Protein AF-A0A5C9AG10-F1 (afdb_monomer)

Mean predicted aligned error: 12.99 Å

Sequence (90 aa):
FSASSMAQYKRELEQSCVMRDMQHFRKIPALMENPRLFSQYPRMVADIMNEMFTIDGKPNQPVRKMIMGHAKKIGLINLLKDGIKGATAL

Organism: Escherichia coli (NCBI:txid562)

Foldseek 3Di:
DDPVVVVVVVVVVCVDPVVVVCVLQVLVVVLVVPPCVVPLVVVLVVVLVCLQPDPPVDPRDPSVVSNVVSCVVVDVVVVVVSVVSVVVSD

Secondary structure (DSSP, 8-state):
--HHHHHHHHHHHHHSHHHHHHHHTTTHHHHHT-THHHHHHHHHHHHHHHHHH---SSPPPPHHHHHHHHHHHH-HHHHHHHHHHHHHH-

pLDDT: mean 70.54, std 7.08, range [48.44, 84.31]

Radius of gyration: 21.76 Å; Cα contacts (8 Å, |Δi|>4): 33; chains: 1; bounding box: 47×20×64 Å

Solvent-accessible surface area (backbone atoms only — not comparable to full-atom values): 5327 Å² total; per-residue (Å²): 138,57,75,68,62,54,54,51,53,51,52,54,48,60,70,32,69,65,47,51,50,51,62,54,50,59,37,47,64,70,54,63,69,40,69,53,65,78,54,51,51,57,48,50,53,50,52,53,51,48,64,71,70,54,85,80,86,63,83,84,73,59,66,67,58,55,52,50,54,52,41,58,75,73,30,57,69,54,54,50,53,52,47,53,53,49,66,72,30,102

Structure (mmCIF, N/CA/C/O backbone):
data_AF-A0A5C9AG10-F1
#
_entry.id   AF-A0A5C9AG10-F1
#
loop_
_atom_site.group_PDB
_atom_site.id
_atom_site.type_symbol
_atom_site.label_atom_id
_atom_site.label_alt_id
_atom_site.label_comp_id
_atom_site.label_asym_id
_atom_site.label_entity_id
_atom_site.label_seq_id
_atom_site.pdbx_PDB_ins_code
_atom_site.Cartn_x
_atom_site.Cartn_y
_atom_site.Cartn_z
_atom_site.occupancy
_atom_site.B_iso_or_equiv
_atom_site.auth_seq_id
_atom_site.auth_comp_id
_atom_site.auth_asym_id
_atom_site.auth_atom_id
_atom_site.pdbx_PDB_model_num
ATOM 1 N N . PHE A 1 1 ? 19.519 -2.953 -44.071 1.00 53.22 1 PHE A N 1
ATOM 2 C CA . PHE A 1 1 ? 19.509 -2.035 -42.914 1.00 53.22 1 PHE A CA 1
ATOM 3 C C . PHE A 1 1 ? 20.889 -2.046 -42.274 1.00 53.22 1 PHE A C 1
ATOM 5 O O . PHE A 1 1 ? 21.375 -3.121 -41.948 1.00 53.22 1 PHE A O 1
ATOM 12 N N . SER A 1 2 ? 21.572 -0.900 -42.203 1.00 63.16 2 SER A N 1
ATOM 13 C CA . SER A 1 2 ? 22.925 -0.793 -41.634 1.00 63.16 2 SER A CA 1
ATOM 14 C C . SER A 1 2 ? 22.871 -0.591 -40.115 1.00 63.16 2 SER A C 1
ATOM 16 O O . SER A 1 2 ? 21.925 0.009 -39.597 1.00 63.16 2 SER A O 1
ATOM 18 N N . ALA A 1 3 ? 23.904 -1.039 -39.394 1.00 63.12 3 ALA A N 1
ATOM 19 C CA . ALA A 1 3 ? 24.003 -0.912 -37.934 1.00 63.12 3 ALA A CA 1
ATOM 20 C C . ALA A 1 3 ? 23.892 0.545 -37.430 1.00 63.12 3 ALA A C 1
ATOM 22 O O . ALA A 1 3 ? 23.389 0.786 -36.334 1.00 63.12 3 ALA A O 1
ATOM 23 N N . SER A 1 4 ? 24.296 1.520 -38.250 1.00 62.38 4 SER A N 1
ATOM 24 C CA . SER A 1 4 ? 24.178 2.952 -37.952 1.00 62.38 4 SER A CA 1
ATOM 25 C C . SER A 1 4 ? 22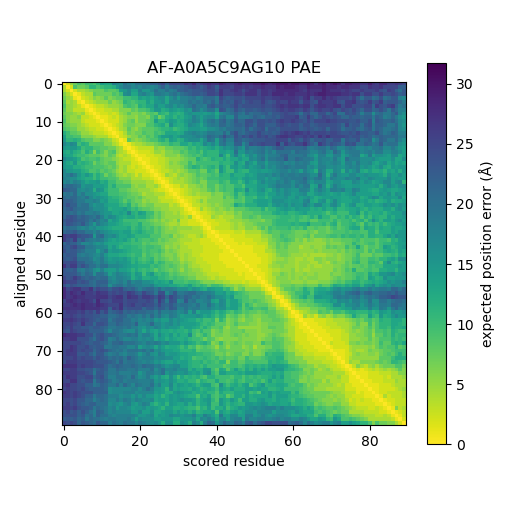.726 3.442 -37.921 1.00 62.38 4 SER A C 1
ATOM 27 O O . SER A 1 4 ? 22.349 4.150 -36.991 1.00 62.38 4 SER A O 1
ATOM 29 N N . SER A 1 5 ? 21.886 3.006 -38.867 1.00 61.72 5 SER A N 1
ATOM 30 C CA . SER A 1 5 ? 20.454 3.355 -38.890 1.00 61.72 5 SER A CA 1
ATOM 31 C C . SER A 1 5 ? 19.681 2.770 -37.697 1.00 61.72 5 SER A C 1
ATOM 33 O O . SER A 1 5 ? 18.780 3.404 -37.154 1.00 61.72 5 SER A O 1
ATOM 35 N N . MET A 1 6 ? 20.091 1.592 -37.220 1.00 63.41 6 MET A N 1
ATOM 36 C CA . MET A 1 6 ? 19.470 0.911 -36.080 1.00 63.41 6 MET A CA 1
ATOM 37 C C . MET A 1 6 ? 19.846 1.558 -34.738 1.00 63.41 6 MET A C 1
ATOM 39 O O . MET A 1 6 ? 19.022 1.640 -33.827 1.00 63.41 6 MET A O 1
ATOM 43 N N . ALA A 1 7 ? 21.077 2.070 -34.627 1.00 64.38 7 ALA A N 1
ATOM 44 C CA . ALA A 1 7 ? 21.526 2.837 -33.466 1.00 64.38 7 ALA A CA 1
ATOM 45 C C . ALA A 1 7 ? 20.788 4.181 -33.338 1.00 64.38 7 ALA A C 1
ATOM 47 O O . ALA A 1 7 ? 20.519 4.638 -32.227 1.00 64.38 7 ALA A O 1
ATOM 48 N N . GLN A 1 8 ? 20.433 4.791 -34.470 1.00 66.50 8 GLN A N 1
ATOM 49 C CA . GLN A 1 8 ? 19.698 6.051 -34.517 1.00 66.50 8 GLN A CA 1
ATOM 50 C C . GLN A 1 8 ? 18.230 5.863 -34.108 1.00 66.50 8 GLN A C 1
ATOM 52 O O . GLN A 1 8 ? 17.751 6.580 -33.234 1.00 66.50 8 GLN A O 1
ATOM 57 N N . TYR A 1 9 ? 17.572 4.811 -34.607 1.00 66.12 9 TYR A N 1
ATOM 58 C CA . TYR A 1 9 ? 16.227 4.421 -34.165 1.00 66.12 9 TYR A CA 1
ATOM 59 C C . TYR A 1 9 ? 16.168 4.116 -32.660 1.00 66.12 9 TYR A C 1
ATOM 61 O O . TYR A 1 9 ? 15.260 4.566 -31.968 1.00 66.12 9 TYR A O 1
ATOM 69 N N . LYS A 1 10 ? 17.172 3.411 -32.115 1.00 65.25 10 LYS A N 1
ATOM 70 C CA . LYS A 1 10 ? 17.251 3.126 -30.674 1.00 65.25 10 LYS A CA 1
ATOM 71 C C . LYS A 1 10 ? 17.361 4.404 -29.832 1.00 65.25 10 LYS A C 1
ATOM 73 O O . LYS A 1 10 ? 16.698 4.498 -28.805 1.00 65.25 10 LYS A O 1
ATOM 78 N N . ARG A 1 11 ? 18.146 5.392 -30.281 1.00 66.69 11 ARG A N 1
ATOM 79 C CA . ARG A 1 11 ? 18.274 6.693 -29.599 1.00 66.69 11 ARG A CA 1
ATOM 80 C C . ARG A 1 11 ? 16.972 7.486 -29.603 1.00 66.69 11 ARG A C 1
ATOM 82 O O . ARG A 1 11 ? 16.621 8.050 -28.574 1.00 66.69 11 ARG A O 1
ATOM 89 N N . GLU A 1 12 ? 16.252 7.516 -30.720 1.00 67.81 12 GLU A N 1
ATOM 90 C CA . GLU A 1 12 ? 14.954 8.201 -30.782 1.00 67.81 12 GLU A CA 1
ATOM 91 C C . GLU A 1 12 ? 13.897 7.499 -29.922 1.00 67.81 12 GLU A C 1
ATOM 93 O O . GLU A 1 12 ? 13.126 8.159 -29.226 1.00 67.81 12 GLU A O 1
ATOM 98 N N . LEU A 1 13 ? 13.911 6.163 -29.874 1.00 64.56 13 LEU A N 1
ATOM 99 C CA . LEU A 1 13 ? 13.017 5.402 -29.004 1.00 64.56 13 LEU A CA 1
ATOM 100 C C . LEU A 1 13 ? 13.315 5.643 -27.515 1.00 64.56 13 LEU A C 1
ATOM 102 O O . LEU A 1 13 ? 12.385 5.793 -26.728 1.00 64.56 13 LEU A O 1
ATOM 106 N N . GLU A 1 14 ? 14.594 5.717 -27.132 1.00 61.53 14 GLU A N 1
ATOM 107 C CA . GLU A 1 14 ? 15.045 6.069 -25.775 1.00 61.53 14 GLU A CA 1
ATOM 108 C C . GLU A 1 14 ? 14.695 7.519 -25.392 1.00 61.53 14 GLU A C 1
ATOM 110 O O . GLU A 1 14 ? 14.476 7.808 -24.215 1.00 61.53 14 GLU A O 1
ATOM 115 N N . GLN A 1 15 ? 14.608 8.426 -26.371 1.00 63.34 15 GLN A N 1
ATOM 116 C CA . GLN A 1 15 ? 14.164 9.811 -26.177 1.00 63.34 15 GLN A CA 1
ATOM 117 C C . GLN A 1 15 ? 12.638 9.970 -26.184 1.00 63.34 15 GLN A C 1
ATOM 119 O O . GLN A 1 15 ? 12.133 11.008 -25.752 1.00 63.34 15 GLN A O 1
ATOM 124 N N . SER A 1 16 ? 11.895 8.953 -26.626 1.00 61.88 16 SER A N 1
ATOM 125 C CA . SER A 1 16 ? 10.435 8.960 -26.593 1.00 61.88 16 SER A CA 1
ATOM 126 C C . SER A 1 16 ? 9.901 8.850 -25.159 1.00 61.88 16 SER A C 1
ATOM 128 O O . SER A 1 16 ? 10.463 8.152 -24.310 1.00 61.88 16 SER A O 1
ATOM 130 N N . CYS A 1 17 ? 8.773 9.517 -24.897 1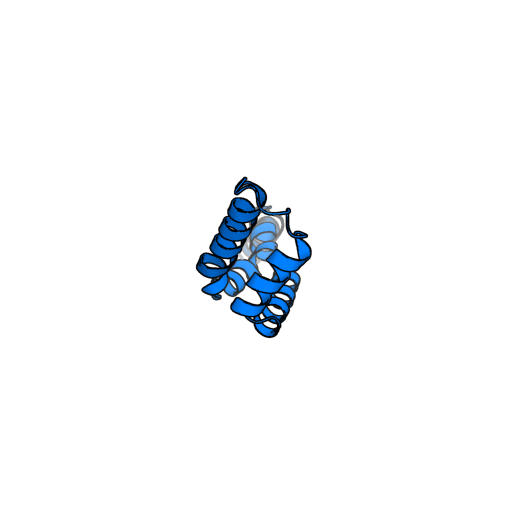.00 60.81 17 CYS A N 1
ATOM 131 C CA . CYS A 1 17 ? 8.065 9.475 -23.609 1.00 60.81 17 CYS A CA 1
ATOM 132 C C . CYS A 1 17 ? 7.837 8.034 -23.119 1.00 60.81 17 CYS A C 1
ATOM 134 O O . CYS A 1 17 ? 8.022 7.731 -21.946 1.00 60.81 17 CYS A O 1
ATOM 136 N N . VAL A 1 18 ? 7.556 7.122 -24.053 1.00 66.62 18 VAL A N 1
ATOM 137 C CA . VAL A 1 18 ? 7.218 5.720 -23.788 1.00 66.62 18 VAL A CA 1
ATOM 138 C C . VAL A 1 18 ? 8.339 4.975 -23.062 1.00 66.62 18 VAL A C 1
ATOM 140 O O . VAL A 1 18 ? 8.078 4.289 -22.076 1.00 66.62 18 VAL A O 1
ATOM 143 N N . MET A 1 19 ? 9.599 5.117 -23.492 1.00 66.25 19 MET A N 1
ATOM 144 C CA . MET A 1 19 ? 10.711 4.427 -22.821 1.00 66.25 19 MET A CA 1
ATOM 145 C C . MET A 1 19 ? 11.029 5.026 -21.453 1.00 66.25 19 MET A C 1
ATOM 147 O O . MET A 1 19 ? 11.424 4.292 -20.545 1.00 66.25 19 MET A O 1
ATOM 151 N N . ARG A 1 20 ? 10.826 6.336 -21.282 1.00 66.56 20 ARG A N 1
ATOM 152 C CA . ARG A 1 20 ? 10.973 7.002 -19.984 1.00 66.56 20 ARG A CA 1
ATOM 153 C C . ARG A 1 20 ? 9.914 6.511 -18.996 1.00 66.56 20 ARG A C 1
ATOM 155 O O . ARG A 1 20 ? 10.266 6.152 -17.874 1.00 66.56 20 ARG A O 1
ATOM 162 N N . ASP A 1 21 ? 8.667 6.390 -19.438 1.00 66.00 21 ASP A N 1
ATOM 163 C CA . ASP A 1 21 ? 7.559 5.893 -18.619 1.00 66.00 21 ASP A CA 1
ATOM 164 C C . ASP A 1 21 ? 7.744 4.411 -18.268 1.00 66.00 21 ASP A C 1
ATOM 166 O O . ASP A 1 21 ? 7.593 4.016 -17.112 1.00 66.00 21 ASP A O 1
ATOM 170 N N . MET A 1 22 ? 8.177 3.580 -19.222 1.00 68.69 22 MET A N 1
ATOM 171 C CA . MET A 1 22 ? 8.481 2.170 -18.954 1.00 68.69 22 MET A CA 1
ATOM 172 C C . MET A 1 22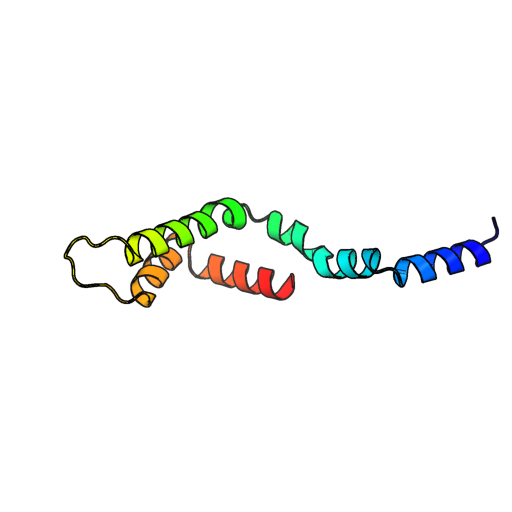 ? 9.646 1.986 -17.973 1.00 68.69 22 MET A C 1
ATOM 174 O O . MET A 1 22 ? 9.620 1.053 -17.172 1.00 68.69 22 MET A O 1
ATOM 178 N N . GLN A 1 23 ? 10.667 2.849 -18.011 1.00 67.38 23 GLN A N 1
ATOM 179 C CA . GLN A 1 23 ? 11.751 2.828 -17.023 1.00 67.38 23 GLN A CA 1
ATOM 180 C C . GLN A 1 23 ? 11.271 3.285 -15.644 1.00 67.38 23 GLN A C 1
ATOM 182 O O . GLN A 1 23 ? 11.637 2.663 -14.646 1.00 67.38 23 GLN A O 1
ATOM 187 N N . HIS A 1 24 ? 10.436 4.322 -15.593 1.00 66.94 24 HIS A N 1
ATOM 188 C CA . HIS A 1 24 ? 9.876 4.851 -14.354 1.00 66.94 24 HIS A CA 1
ATOM 189 C C . HIS A 1 24 ? 8.980 3.819 -13.656 1.00 66.94 24 HIS A C 1
ATOM 191 O O . HIS A 1 24 ? 9.130 3.557 -12.467 1.00 66.94 24 HIS A O 1
ATOM 197 N N . PHE A 1 25 ? 8.133 3.121 -14.413 1.00 65.25 25 PHE A N 1
ATOM 198 C CA . PHE A 1 25 ? 7.219 2.109 -13.883 1.00 65.25 25 PHE A CA 1
ATOM 199 C C . PHE A 1 25 ? 7.792 0.689 -13.853 1.00 65.25 25 PHE A C 1
ATOM 201 O O . PHE A 1 25 ? 7.081 -0.262 -13.525 1.00 65.25 25 PHE A O 1
ATOM 208 N N . ARG A 1 26 ? 9.086 0.507 -14.138 1.00 68.31 26 ARG A N 1
ATOM 209 C CA . ARG A 1 26 ? 9.708 -0.823 -14.266 1.00 68.31 26 ARG A CA 1
ATOM 210 C C . ARG A 1 26 ? 9.593 -1.685 -13.004 1.00 68.31 26 ARG A C 1
ATOM 212 O O . ARG A 1 26 ? 9.664 -2.907 -13.090 1.00 68.31 26 ARG A O 1
ATOM 219 N N . LYS A 1 27 ? 9.424 -1.068 -11.835 1.00 65.25 27 LYS A N 1
ATOM 220 C CA . LYS A 1 27 ? 9.314 -1.760 -10.544 1.00 65.25 27 LYS A CA 1
ATOM 221 C C . LYS A 1 27 ? 7.862 -1.975 -10.089 1.00 65.25 27 LYS A C 1
ATOM 223 O O . LYS A 1 27 ? 7.647 -2.698 -9.120 1.00 65.25 27 LYS A O 1
ATOM 228 N N . ILE A 1 28 ? 6.870 -1.427 -10.805 1.00 65.88 28 ILE A N 1
ATOM 229 C CA . ILE A 1 28 ? 5.442 -1.664 -10.532 1.00 65.88 28 ILE A CA 1
ATOM 230 C C . ILE A 1 28 ? 5.077 -3.154 -10.594 1.00 65.88 28 ILE A C 1
ATOM 232 O O . ILE A 1 28 ? 4.401 -3.609 -9.674 1.00 65.88 28 ILE A O 1
ATOM 236 N N . PRO A 1 29 ? 5.523 -3.954 -11.583 1.00 67.75 29 PRO A N 1
ATOM 237 C CA . PRO A 1 29 ? 5.186 -5.378 -11.628 1.00 67.75 29 PRO A CA 1
ATOM 238 C C . PRO A 1 29 ? 5.637 -6.135 -10.371 1.00 67.75 29 PRO A C 1
ATOM 240 O O . PRO A 1 29 ? 4.861 -6.888 -9.795 1.00 67.75 29 PRO A O 1
ATOM 243 N N . ALA A 1 30 ? 6.842 -5.846 -9.867 1.00 67.81 30 ALA A N 1
ATOM 244 C CA . ALA A 1 30 ? 7.364 -6.439 -8.631 1.00 67.81 30 ALA A CA 1
ATOM 245 C C . ALA A 1 30 ? 6.597 -5.986 -7.371 1.00 67.81 30 ALA A C 1
ATOM 247 O O . ALA A 1 30 ? 6.578 -6.681 -6.355 1.00 67.81 30 ALA A O 1
ATOM 248 N N . LEU A 1 31 ? 5.957 -4.815 -7.423 1.00 64.00 31 LEU A N 1
ATOM 249 C CA . LEU A 1 31 ? 5.048 -4.337 -6.385 1.00 64.00 31 LEU A CA 1
ATOM 250 C C . LEU A 1 31 ? 3.677 -5.032 -6.479 1.00 64.00 31 LEU A C 1
ATOM 252 O O . LEU A 1 31 ? 3.099 -5.384 -5.451 1.00 64.00 31 LEU A O 1
ATOM 256 N N . MET A 1 32 ? 3.193 -5.304 -7.697 1.00 67.94 32 MET A N 1
ATOM 257 C CA . MET A 1 32 ? 1.970 -6.075 -7.951 1.00 67.94 32 MET A CA 1
ATOM 258 C C . MET A 1 32 ? 2.096 -7.559 -7.565 1.00 67.94 32 MET A C 1
ATOM 260 O O . MET A 1 32 ? 1.100 -8.197 -7.239 1.00 67.94 32 MET A O 1
ATOM 264 N N . GLU A 1 33 ? 3.306 -8.114 -7.524 1.00 69.50 33 GLU A N 1
ATOM 265 C CA . GLU A 1 33 ? 3.543 -9.478 -7.027 1.00 69.50 33 GLU A CA 1
ATOM 266 C C . GLU A 1 33 ? 3.194 -9.657 -5.540 1.00 69.50 33 GLU A C 1
ATOM 268 O O . GLU A 1 33 ? 3.094 -10.789 -5.067 1.00 69.50 33 GLU A O 1
ATOM 273 N N . ASN A 1 34 ? 2.988 -8.575 -4.779 1.00 68.75 34 ASN A N 1
ATOM 274 C CA . ASN A 1 34 ? 2.527 -8.669 -3.400 1.00 68.75 34 ASN A CA 1
ATOM 275 C C . ASN A 1 34 ? 0.985 -8.747 -3.340 1.00 68.75 34 ASN A C 1
ATOM 277 O O . ASN A 1 34 ? 0.313 -7.717 -3.446 1.00 68.75 34 ASN A O 1
ATOM 281 N N . PRO A 1 35 ? 0.386 -9.924 -3.073 1.00 70.06 35 PRO A N 1
ATOM 282 C CA . PRO A 1 35 ? -1.071 -10.092 -3.063 1.00 70.06 35 PRO A CA 1
ATOM 283 C C . PRO A 1 35 ? -1.777 -9.255 -1.984 1.00 70.06 35 PRO A C 1
ATOM 285 O O . PRO A 1 35 ? -2.985 -9.016 -2.066 1.00 70.06 35 PRO A O 1
ATOM 288 N N . ARG A 1 36 ? -1.046 -8.765 -0.972 1.00 67.00 36 ARG A N 1
ATOM 289 C CA . ARG A 1 36 ? -1.595 -7.877 0.067 1.00 67.00 36 ARG A CA 1
ATOM 290 C C . ARG 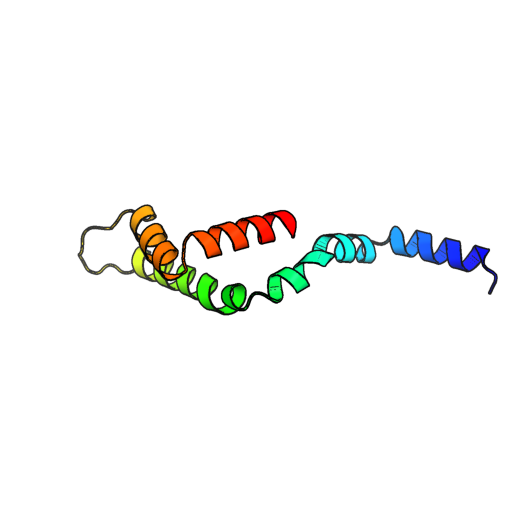A 1 36 ? -1.970 -6.506 -0.481 1.00 67.00 36 ARG A C 1
ATOM 292 O O . ARG A 1 36 ? -2.879 -5.877 0.060 1.00 67.00 36 ARG A O 1
ATOM 299 N N . LEU A 1 37 ? -1.326 -6.075 -1.566 1.00 69.88 37 LEU A N 1
ATOM 300 C CA . LEU A 1 37 ? -1.535 -4.756 -2.152 1.00 69.88 37 LEU A CA 1
ATOM 301 C C . LEU A 1 37 ? -2.929 -4.596 -2.759 1.00 69.88 37 LEU A C 1
AT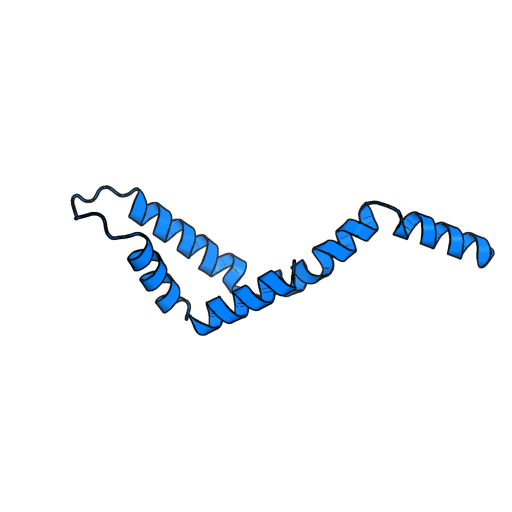OM 303 O O . LEU A 1 37 ? -3.525 -3.528 -2.673 1.00 69.88 37 LEU A O 1
ATOM 307 N N . PHE A 1 38 ? -3.480 -5.698 -3.267 1.00 73.56 38 PHE A N 1
ATOM 308 C CA . PHE A 1 38 ? -4.807 -5.749 -3.876 1.00 73.56 38 PHE A CA 1
ATOM 309 C C . PHE A 1 38 ? -5.920 -6.191 -2.925 1.00 73.56 38 PHE A C 1
ATOM 311 O O . PHE A 1 38 ? -7.091 -5.984 -3.223 1.00 73.56 38 PHE A O 1
ATOM 318 N N . SER A 1 39 ? -5.584 -6.803 -1.787 1.00 74.50 39 SER A N 1
ATOM 319 C CA . SER A 1 39 ? -6.578 -7.406 -0.888 1.00 74.50 39 SER A CA 1
ATOM 320 C C . SER A 1 39 ? -6.640 -6.743 0.486 1.00 74.50 39 SER A C 1
ATOM 322 O O . SER A 1 39 ? -7.724 -6.429 0.973 1.00 74.50 39 SER A O 1
ATOM 324 N N . GLN A 1 40 ? -5.494 -6.506 1.124 1.00 73.94 40 GLN A N 1
ATOM 325 C CA . GLN A 1 40 ? -5.433 -6.078 2.522 1.00 73.94 40 GLN A CA 1
ATOM 326 C C . GLN A 1 40 ? -5.431 -4.557 2.660 1.00 73.94 40 GLN A C 1
ATOM 328 O O . GLN A 1 40 ? -6.141 -4.033 3.516 1.00 73.94 40 GLN A O 1
ATOM 333 N N . TYR A 1 41 ? -4.699 -3.832 1.807 1.00 76.81 41 TYR A N 1
ATOM 334 C CA . TYR A 1 41 ? -4.685 -2.367 1.874 1.00 76.81 41 TYR A CA 1
ATOM 335 C C . TYR A 1 41 ? -6.012 -1.712 1.472 1.00 76.81 41 TYR A C 1
ATOM 337 O O . TYR A 1 41 ? -6.468 -0.859 2.234 1.00 76.81 41 TYR A O 1
ATOM 345 N N . PRO A 1 42 ? -6.687 -2.103 0.370 1.00 81.62 42 PRO A N 1
ATOM 346 C CA . PRO A 1 42 ? -7.971 -1.499 0.015 1.00 81.62 42 PRO A CA 1
ATOM 347 C C . PRO A 1 42 ? -9.026 -1.747 1.093 1.00 81.62 42 PRO A C 1
ATOM 349 O O . PRO A 1 42 ? -9.784 -0.846 1.443 1.00 81.62 42 PRO A O 1
ATOM 352 N N . ARG A 1 43 ? -9.018 -2.950 1.684 1.00 80.69 43 ARG A N 1
ATOM 353 C CA . ARG A 1 43 ? -9.913 -3.311 2.784 1.00 80.69 43 ARG A CA 1
ATOM 354 C C . ARG A 1 43 ? -9.624 -2.512 4.051 1.00 80.69 43 ARG A C 1
ATOM 356 O O . ARG A 1 43 ? -10.552 -1.994 4.648 1.00 80.69 43 ARG A O 1
ATOM 363 N N . MET A 1 44 ? -8.353 -2.336 4.413 1.00 79.75 44 MET A N 1
ATOM 364 C CA . MET A 1 44 ? -7.966 -1.489 5.543 1.00 79.75 44 MET A CA 1
ATOM 365 C C . MET A 1 44 ? -8.435 -0.043 5.359 1.00 79.75 44 MET A C 1
ATOM 367 O O . MET A 1 44 ? -8.949 0.557 6.297 1.00 79.75 44 MET A O 1
ATOM 371 N N . VAL A 1 45 ? -8.266 0.525 4.162 1.00 83.12 45 VAL A N 1
ATOM 372 C CA . VAL A 1 45 ? -8.727 1.889 3.870 1.00 83.12 45 VAL A CA 1
ATOM 373 C C . VAL A 1 45 ? -10.250 1.975 3.953 1.00 83.12 45 VAL A C 1
ATOM 375 O O . VAL A 1 45 ? -10.762 2.914 4.556 1.00 83.12 45 VAL A O 1
ATOM 378 N N . ALA A 1 46 ? -10.967 0.991 3.405 1.00 84.31 46 ALA A N 1
ATOM 379 C CA . ALA A 1 46 ? -12.422 0.923 3.496 1.00 84.31 46 ALA A CA 1
ATOM 380 C C . ALA A 1 46 ? -12.903 0.819 4.952 1.00 84.31 46 ALA A C 1
ATOM 382 O O . ALA A 1 46 ? -13.811 1.551 5.335 1.00 84.31 46 ALA A O 1
ATOM 383 N N . ASP A 1 47 ? -12.264 -0.018 5.771 1.00 82.38 47 ASP A N 1
ATOM 384 C CA . ASP A 1 47 ? -12.603 -0.191 7.185 1.00 82.38 47 ASP A CA 1
ATOM 385 C C . ASP A 1 47 ? -12.343 1.099 7.982 1.00 82.38 47 ASP A C 1
ATOM 387 O O . ASP A 1 47 ? -13.208 1.534 8.736 1.00 82.38 47 ASP A O 1
ATOM 391 N N . ILE A 1 48 ? -11.201 1.769 7.765 1.00 81.31 48 ILE A N 1
ATOM 392 C CA . ILE A 1 48 ? -10.888 3.060 8.407 1.00 81.31 48 ILE A CA 1
ATOM 393 C C . ILE A 1 48 ? -11.902 4.135 8.000 1.00 81.31 48 ILE A C 1
ATOM 395 O O . ILE A 1 48 ? -12.370 4.887 8.851 1.00 81.31 48 ILE A O 1
ATOM 399 N N . MET A 1 49 ? -12.246 4.222 6.711 1.00 81.94 49 MET A N 1
ATOM 400 C CA . MET A 1 49 ? -13.231 5.192 6.219 1.00 81.94 49 MET A CA 1
ATOM 401 C C . MET A 1 49 ? -14.618 4.912 6.795 1.00 81.94 49 MET A C 1
ATOM 403 O O . MET A 1 49 ? -15.285 5.833 7.260 1.00 81.94 49 MET A O 1
ATOM 407 N N . ASN A 1 50 ? -15.035 3.648 6.819 1.00 82.88 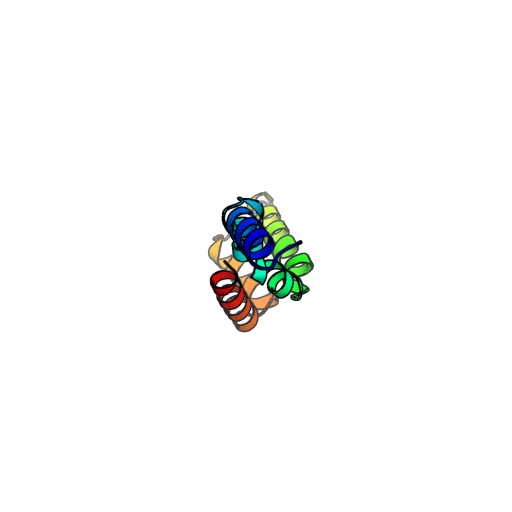50 ASN A N 1
ATOM 408 C CA . ASN A 1 50 ? -16.312 3.249 7.392 1.00 82.88 50 ASN A CA 1
ATOM 409 C C . ASN A 1 50 ? -16.375 3.593 8.886 1.00 82.88 50 AS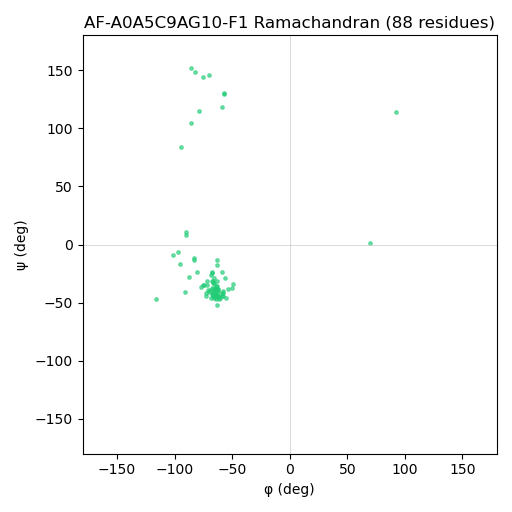N A C 1
ATOM 411 O O . ASN A 1 50 ? -17.323 4.229 9.332 1.00 82.88 50 ASN A O 1
ATOM 415 N N . GLU A 1 51 ? -15.331 3.270 9.650 1.00 77.81 51 GLU A N 1
ATOM 416 C CA . GLU A 1 51 ? -15.240 3.610 11.071 1.00 77.81 51 GLU A CA 1
ATOM 417 C C . GLU A 1 51 ? -15.208 5.132 11.329 1.00 77.81 51 GLU A C 1
ATOM 419 O O . GLU A 1 51 ? -15.716 5.586 12.351 1.00 77.81 51 GLU A O 1
ATOM 424 N N . MET A 1 52 ? -14.638 5.929 10.418 1.00 76.75 52 MET A N 1
ATOM 425 C CA . MET A 1 52 ? -14.577 7.391 10.546 1.00 76.75 52 MET A CA 1
ATOM 426 C C . MET A 1 52 ? -15.923 8.075 10.267 1.00 76.75 52 MET A C 1
ATOM 428 O O . MET A 1 52 ? -16.225 9.101 10.877 1.00 76.75 52 MET A O 1
ATOM 432 N N . PHE A 1 53 ? -16.716 7.533 9.340 1.00 78.69 53 PHE A N 1
ATOM 433 C CA . PHE A 1 53 ? -17.985 8.127 8.907 1.00 78.69 53 PHE A CA 1
ATOM 434 C C . PHE A 1 53 ? -19.228 7.465 9.518 1.00 78.69 53 PHE A C 1
ATOM 436 O O . PHE A 1 53 ? -20.326 8.006 9.393 1.00 78.69 53 PHE A O 1
ATOM 443 N N . THR A 1 54 ? -19.078 6.336 10.211 1.00 76.88 54 THR A N 1
ATOM 444 C CA . THR A 1 54 ? -20.174 5.689 10.940 1.00 76.88 54 THR A CA 1
ATOM 445 C C . THR A 1 54 ? -20.420 6.403 12.270 1.00 76.88 54 THR A C 1
ATOM 447 O O . THR A 1 54 ? -19.580 6.399 13.170 1.00 76.88 54 THR A O 1
ATOM 450 N N . ILE A 1 55 ? -21.596 7.019 12.412 1.00 64.69 55 ILE A N 1
ATOM 451 C CA . ILE A 1 55 ? -22.011 7.727 13.630 1.00 64.69 55 ILE A CA 1
ATOM 452 C C . ILE A 1 55 ? -22.831 6.767 14.506 1.00 64.69 55 ILE A C 1
ATOM 454 O O . ILE A 1 55 ? -24.056 6.778 14.489 1.00 64.69 55 ILE A O 1
ATOM 458 N N . ASP A 1 56 ? -22.137 5.947 15.299 1.00 67.25 56 ASP A N 1
ATOM 459 C CA . ASP A 1 56 ? -22.738 4.954 16.215 1.00 67.25 56 ASP A CA 1
ATOM 460 C C . ASP A 1 56 ? -23.018 5.502 17.634 1.00 67.25 56 ASP A C 1
ATOM 462 O O . ASP A 1 56 ? -23.257 4.746 18.577 1.00 67.25 56 ASP A O 1
ATOM 466 N N . GLY A 1 57 ? -22.914 6.821 17.844 1.00 62.56 57 GLY A N 1
ATOM 467 C CA . GLY A 1 57 ? -23.105 7.459 19.159 1.00 62.56 57 GLY A CA 1
ATOM 468 C C . GLY A 1 57 ? -22.003 7.171 20.196 1.00 62.56 57 GLY A C 1
ATOM 469 O O . GLY A 1 57 ? -22.067 7.664 21.321 1.00 62.56 57 GLY A O 1
ATOM 470 N N . LYS A 1 58 ? -20.970 6.401 19.832 1.00 67.25 58 LYS A N 1
ATOM 471 C CA . LYS A 1 58 ? -19.767 6.166 20.647 1.00 67.25 58 LYS A CA 1
ATOM 472 C C . LYS A 1 58 ? -18.766 7.317 20.472 1.00 67.25 58 LYS A C 1
ATOM 474 O O . LYS A 1 58 ? -18.694 7.893 19.387 1.00 67.25 58 LYS A O 1
ATOM 479 N N . PRO A 1 59 ? -17.967 7.655 21.502 1.00 65.12 59 PRO A N 1
ATOM 480 C CA . PRO A 1 59 ? -16.958 8.703 21.394 1.00 65.12 59 PRO A CA 1
ATOM 481 C C . PRO A 1 59 ? -15.978 8.393 20.260 1.00 65.12 59 PRO A C 1
ATOM 483 O O . PRO A 1 59 ? -15.432 7.289 20.183 1.00 65.12 59 PRO A O 1
ATOM 486 N N . ASN A 1 60 ? -15.776 9.382 19.388 1.00 63.25 60 ASN A N 1
ATOM 487 C CA . ASN A 1 60 ? -14.944 9.249 18.200 1.00 63.25 60 ASN A CA 1
ATOM 488 C C . ASN A 1 60 ? -13.510 8.868 18.611 1.00 63.25 60 ASN A C 1
ATOM 490 O O . ASN A 1 60 ? -12.858 9.585 19.377 1.00 63.25 60 ASN A O 1
ATOM 494 N N . GLN A 1 61 ? -13.033 7.702 18.168 1.00 68.81 61 GLN A N 1
ATOM 495 C CA . GLN A 1 61 ? -11.680 7.254 18.492 1.00 68.81 61 GLN A CA 1
ATOM 496 C C . GLN A 1 61 ? -10.674 8.043 17.646 1.00 68.81 61 GLN A C 1
ATOM 498 O O . GLN A 1 61 ? -10.932 8.319 16.476 1.00 68.81 61 GLN A O 1
ATOM 503 N N . PRO A 1 62 ? -9.487 8.373 18.181 1.00 77.19 62 PRO A N 1
ATOM 504 C CA . PRO A 1 62 ? -8.446 8.994 17.378 1.00 77.19 62 PRO A CA 1
ATOM 505 C C . PRO A 1 62 ? -8.110 8.111 16.173 1.00 77.19 62 PRO A C 1
ATOM 507 O O . PRO A 1 62 ? -7.781 6.938 16.350 1.00 77.19 62 PRO A O 1
ATOM 510 N N . VAL A 1 63 ? -8.084 8.690 14.969 1.00 73.25 63 VAL A N 1
ATOM 511 C CA . VAL A 1 63 ? -7.733 8.000 13.709 1.00 73.25 63 V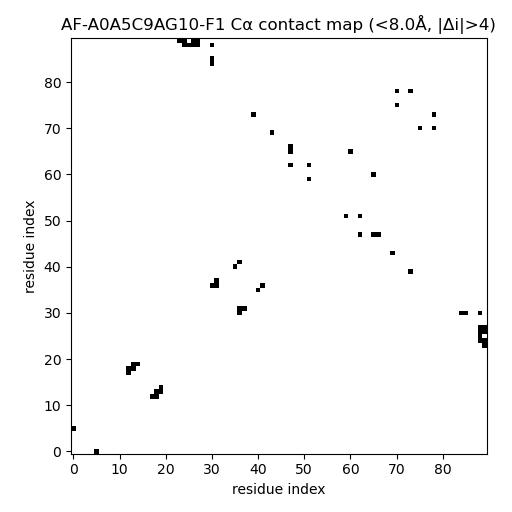AL A CA 1
ATOM 512 C C . VAL A 1 63 ? -6.427 7.201 13.838 1.00 73.25 63 VAL A C 1
ATOM 514 O O . VAL A 1 63 ? -6.295 6.095 13.321 1.00 73.25 63 VAL A O 1
ATOM 517 N N . ARG A 1 64 ? -5.471 7.700 14.634 1.00 75.19 64 ARG A N 1
ATOM 518 C CA . ARG A 1 64 ? -4.217 6.997 14.954 1.00 75.19 64 ARG A CA 1
ATOM 519 C C . ARG A 1 64 ? -4.436 5.628 15.611 1.00 75.19 64 ARG A C 1
ATOM 521 O O . ARG A 1 64 ? -3.708 4.695 15.293 1.00 75.19 64 ARG A O 1
ATOM 528 N N . LYS A 1 65 ? -5.412 5.485 16.517 1.00 78.50 65 LYS A N 1
ATOM 529 C CA . LYS A 1 65 ? -5.738 4.201 17.166 1.00 78.50 65 LYS A CA 1
ATOM 530 C C . LYS A 1 65 ? -6.358 3.212 16.183 1.00 78.50 65 LYS A C 1
ATOM 532 O O . LYS A 1 65 ? -5.997 2.040 16.234 1.00 78.50 65 LYS A O 1
ATOM 537 N N . MET A 1 66 ? -7.223 3.682 15.285 1.00 77.62 66 MET A N 1
ATOM 538 C CA . MET A 1 66 ? -7.822 2.855 14.231 1.00 77.62 66 MET A CA 1
ATOM 539 C C . MET A 1 66 ? -6.745 2.324 13.284 1.00 77.62 66 MET A C 1
ATOM 541 O O . MET A 1 66 ? -6.598 1.113 13.126 1.00 77.62 66 MET A O 1
ATOM 545 N N . ILE A 1 67 ? -5.902 3.223 12.759 1.00 77.25 67 ILE A N 1
ATOM 546 C CA . ILE A 1 67 ? -4.758 2.864 11.909 1.00 77.25 67 ILE A CA 1
ATOM 547 C C . ILE A 1 67 ? -3.849 1.864 12.629 1.00 77.25 67 ILE A C 1
ATOM 549 O O . ILE A 1 67 ? -3.469 0.856 12.047 1.00 77.25 67 ILE A O 1
ATOM 553 N N . MET A 1 68 ? -3.527 2.097 13.904 1.00 79.31 68 MET A N 1
ATOM 554 C CA . MET A 1 68 ? -2.674 1.197 14.686 1.00 79.31 68 MET A CA 1
ATOM 555 C C . MET A 1 68 ? -3.313 -0.186 14.897 1.00 79.31 68 MET A C 1
ATOM 557 O O . MET A 1 68 ? -2.610 -1.197 14.874 1.00 79.31 68 MET A O 1
ATOM 561 N N . GLY A 1 69 ? -4.633 -0.255 15.096 1.00 79.31 69 GLY A N 1
ATOM 562 C CA . GLY A 1 69 ? -5.377 -1.509 15.222 1.00 79.31 69 GLY A CA 1
ATOM 563 C C . GLY A 1 69 ? -5.339 -2.333 13.936 1.00 79.31 69 GLY A C 1
ATOM 564 O O . GLY A 1 69 ? -5.018 -3.522 13.968 1.00 79.31 69 GLY A O 1
ATOM 565 N N . HIS A 1 70 ? -5.582 -1.688 12.796 1.00 77.19 70 HIS A N 1
ATOM 566 C CA . HIS A 1 70 ? -5.526 -2.337 11.486 1.00 77.19 70 HIS A CA 1
ATOM 567 C C . HIS A 1 70 ? -4.092 -2.688 11.058 1.00 77.19 70 HIS A C 1
ATOM 569 O O . HIS A 1 70 ? -3.841 -3.798 10.589 1.00 77.19 70 HIS A O 1
ATOM 575 N N . ALA A 1 71 ? -3.113 -1.824 11.334 1.00 75.31 71 ALA A N 1
ATOM 576 C CA . ALA A 1 71 ? -1.697 -2.094 11.076 1.00 75.31 71 ALA A CA 1
ATOM 577 C C . ALA A 1 71 ? -1.165 -3.284 11.893 1.00 75.31 71 ALA A C 1
ATOM 579 O O . ALA A 1 71 ? -0.364 -4.076 11.391 1.00 75.31 71 ALA A O 1
ATOM 580 N N . LYS A 1 72 ? -1.635 -3.466 13.136 1.00 77.00 72 LYS A N 1
ATOM 581 C CA . LYS A 1 72 ? -1.323 -4.659 13.939 1.00 77.00 72 LYS A CA 1
ATOM 582 C C . LYS A 1 72 ? -1.907 -5.942 13.342 1.00 77.00 72 LYS A C 1
ATOM 584 O O . LYS A 1 72 ? -1.225 -6.959 13.393 1.00 77.00 72 LYS A O 1
ATOM 589 N N . LYS A 1 73 ? -3.110 -5.901 12.755 1.00 73.25 73 LYS A N 1
ATOM 590 C CA . LYS A 1 73 ? -3.731 -7.067 12.090 1.00 73.25 73 LYS A CA 1
ATOM 591 C C . LYS A 1 73 ? -2.957 -7.519 10.846 1.00 73.25 73 LYS A C 1
ATOM 593 O O . LYS A 1 73 ? -2.835 -8.714 10.612 1.00 73.25 73 LYS A O 1
ATOM 598 N N . ILE A 1 74 ? -2.422 -6.576 10.070 1.00 69.69 74 ILE A N 1
ATOM 599 C CA . ILE A 1 74 ? -1.636 -6.850 8.848 1.00 69.69 74 ILE A CA 1
ATOM 600 C C . ILE A 1 74 ? -0.175 -7.229 9.185 1.00 69.69 74 ILE A C 1
ATOM 602 O O . ILE A 1 74 ? 0.507 -7.931 8.431 1.00 69.69 74 ILE A O 1
ATOM 606 N N . GLY A 1 75 ? 0.293 -6.806 10.361 1.00 78.00 75 GLY A N 1
ATOM 607 C CA . GLY A 1 75 ? 1.649 -7.005 10.852 1.00 78.00 75 GLY A CA 1
ATOM 608 C C . GLY A 1 75 ? 2.545 -5.822 10.490 1.00 78.00 75 GLY A C 1
ATOM 609 O O . GLY A 1 75 ? 2.874 -5.605 9.326 1.00 78.00 75 GLY A O 1
ATOM 610 N N . LEU A 1 76 ? 2.999 -5.090 11.511 1.00 75.06 76 LEU A N 1
ATOM 611 C CA . LEU A 1 76 ? 3.837 -3.889 11.374 1.00 75.06 76 LEU A CA 1
ATOM 612 C C . LEU A 1 76 ? 5.102 -4.135 10.538 1.00 75.06 76 LEU A C 1
ATOM 614 O O . LEU A 1 76 ? 5.469 -3.295 9.728 1.00 75.06 76 LEU A O 1
ATOM 618 N N . ILE A 1 77 ? 5.731 -5.304 10.685 1.00 75.56 77 ILE A N 1
ATOM 619 C CA . ILE A 1 77 ? 6.940 -5.682 9.935 1.00 75.56 77 ILE A CA 1
ATOM 620 C C . ILE A 1 77 ? 6.639 -5.842 8.439 1.00 75.56 77 ILE A C 1
ATOM 622 O O . ILE A 1 77 ? 7.431 -5.404 7.607 1.00 75.56 77 ILE A O 1
ATOM 626 N N . ASN A 1 78 ? 5.489 -6.429 8.088 1.00 72.31 78 ASN A N 1
ATOM 627 C CA . ASN A 1 78 ? 5.063 -6.551 6.693 1.00 72.31 78 ASN A CA 1
ATOM 628 C C . ASN A 1 78 ? 4.756 -5.174 6.111 1.00 72.31 78 ASN A C 1
ATOM 630 O O . ASN A 1 78 ? 5.232 -4.860 5.031 1.00 72.31 78 ASN A O 1
ATOM 634 N N . LEU A 1 79 ? 4.054 -4.327 6.865 1.00 76.50 79 LEU A N 1
ATOM 635 C CA . LEU A 1 79 ? 3.700 -2.972 6.445 1.00 76.50 79 LEU A CA 1
ATOM 636 C C . LEU A 1 79 ? 4.940 -2.096 6.206 1.00 76.50 79 LEU A C 1
ATOM 638 O O . LEU A 1 79 ? 4.993 -1.342 5.241 1.00 76.50 79 LEU A O 1
ATOM 642 N N . LEU A 1 80 ? 5.956 -2.235 7.059 1.00 77.69 80 LEU A N 1
ATOM 643 C CA . LEU A 1 80 ? 7.220 -1.507 6.956 1.00 77.69 80 LEU A CA 1
ATOM 644 C C . LEU A 1 80 ? 8.071 -2.035 5.789 1.00 77.69 80 LEU A C 1
ATOM 646 O O . LEU A 1 80 ? 8.615 -1.249 5.016 1.00 77.69 80 LEU A O 1
ATOM 650 N N . LYS A 1 81 ? 8.126 -3.359 5.596 1.00 76.31 81 LYS A N 1
ATOM 651 C CA . LYS A 1 81 ? 8.807 -3.993 4.455 1.00 76.31 81 LYS A CA 1
ATOM 652 C C . LYS A 1 81 ? 8.147 -3.630 3.123 1.00 76.31 81 LYS A C 1
ATOM 654 O O . LYS A 1 81 ? 8.850 -3.356 2.153 1.00 76.31 81 LYS A O 1
ATOM 659 N N . ASP A 1 82 ? 6.821 -3.593 3.097 1.00 71.50 82 ASP A N 1
ATOM 660 C CA . ASP A 1 82 ? 6.025 -3.221 1.929 1.00 71.50 82 ASP A CA 1
ATOM 661 C C . ASP A 1 82 ? 6.137 -1.712 1.651 1.00 71.50 82 ASP A C 1
ATOM 663 O O . ASP A 1 82 ? 6.266 -1.318 0.496 1.00 71.50 82 ASP A O 1
ATOM 667 N N . GLY A 1 83 ? 6.238 -0.875 2.691 1.00 75.38 83 GLY A N 1
ATOM 668 C CA . GLY A 1 83 ? 6.546 0.552 2.565 1.00 75.38 83 GLY A CA 1
ATOM 669 C C . GLY A 1 83 ? 7.934 0.824 1.975 1.00 75.38 83 GLY A C 1
ATOM 670 O O . GLY A 1 83 ? 8.062 1.628 1.055 1.00 75.38 83 GLY A O 1
ATOM 671 N N . ILE A 1 84 ? 8.971 0.112 2.434 1.00 76.31 84 ILE A N 1
ATOM 672 C CA . ILE A 1 84 ? 10.334 0.227 1.882 1.00 76.31 84 ILE A CA 1
ATOM 673 C C . ILE A 1 84 ? 10.374 -0.259 0.428 1.00 76.31 84 ILE A C 1
ATOM 675 O O . ILE A 1 84 ? 10.978 0.398 -0.421 1.00 76.31 84 ILE A O 1
ATOM 679 N N . LYS A 1 85 ? 9.716 -1.383 0.116 1.00 68.62 85 LYS A N 1
ATOM 680 C CA . LYS A 1 85 ? 9.601 -1.886 -1.262 1.00 68.62 85 LYS A CA 1
ATOM 681 C C . LYS A 1 85 ? 8.832 -0.925 -2.167 1.00 68.62 85 LYS A C 1
ATOM 683 O O . LYS A 1 85 ? 9.228 -0.747 -3.308 1.00 68.62 85 LYS A O 1
ATOM 688 N N . GLY A 1 86 ? 7.780 -0.286 -1.661 1.00 67.25 86 GLY A N 1
ATOM 689 C CA . GLY A 1 86 ? 7.024 0.733 -2.388 1.00 67.25 86 GLY A CA 1
ATOM 690 C C . GLY A 1 86 ? 7.837 1.991 -2.668 1.00 67.25 86 GLY A C 1
ATOM 691 O O . GLY A 1 86 ? 7.884 2.447 -3.804 1.00 67.25 86 GLY A O 1
ATOM 692 N N . ALA A 1 87 ? 8.553 2.503 -1.666 1.00 71.75 87 ALA A N 1
ATOM 693 C CA . ALA A 1 87 ? 9.408 3.680 -1.817 1.00 71.75 87 ALA A CA 1
ATOM 694 C C . ALA A 1 87 ? 10.612 3.432 -2.737 1.00 71.75 87 ALA A C 1
ATOM 696 O O . ALA A 1 87 ? 11.060 4.343 -3.418 1.00 71.75 87 ALA A O 1
ATOM 697 N N . THR A 1 88 ? 11.130 2.201 -2.770 1.00 62.50 88 THR A N 1
ATOM 698 C CA . THR A 1 88 ? 12.177 1.810 -3.724 1.00 62.50 88 THR A CA 1
ATOM 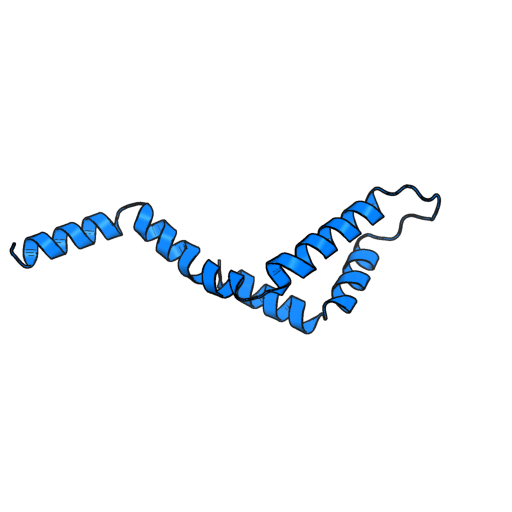699 C C . THR A 1 88 ? 11.628 1.426 -5.094 1.00 62.50 88 THR A C 1
ATOM 701 O O . THR A 1 88 ? 12.433 1.277 -6.012 1.00 62.50 88 THR A O 1
ATOM 704 N N . ALA A 1 89 ? 10.310 1.246 -5.248 1.00 58.00 89 ALA A N 1
ATOM 705 C CA . ALA A 1 89 ? 9.644 0.961 -6.519 1.00 58.00 89 ALA A CA 1
ATOM 706 C C . ALA A 1 89 ? 9.263 2.228 -7.309 1.00 58.00 89 ALA A C 1
ATOM 708 O O . ALA A 1 89 ? 9.208 2.161 -8.536 1.00 58.00 89 ALA A O 1
ATOM 709 N N . LEU A 1 90 ? 9.030 3.347 -6.618 1.00 48.44 90 LEU A N 1
ATOM 710 C CA . LEU A 1 90 ? 8.951 4.695 -7.198 1.00 48.44 90 LEU A CA 1
ATOM 711 C C . LEU A 1 90 ? 10.351 5.236 -7.552 1.00 48.44 90 LEU A C 1
ATOM 713 O O . LEU A 1 90 ? 10.415 6.152 -8.399 1.00 48.44 90 LEU A O 1
#

InterPro domains:
  IPR039651 Protein FixC-like [PTHR43624] (1-90)
  IPR059103 FixC-like, C-terminal domain [PF26311] (29-89)